Protein AF-A0A9D5K5H1-F1 (afdb_monomer)

Sequence (104 aa):
MSEHSEREQTMVLQEPLPLRQYPFDSYAERLGMDPETLIQEIKELRESGVIGRVVGIVKHDRAEFVRNAIVAFEVDMGRCDQAGERLAALSYVSHYYKRSTYQD

Solvent-accessible surface area (backbone atoms only — not comparable to full-atom values): 7131 Å² total; per-residue (Å²): 128,65,87,69,52,72,66,56,55,56,54,60,70,69,48,85,76,52,96,56,99,68,45,53,48,69,53,13,59,76,54,61,43,54,49,68,59,49,54,50,51,54,49,52,36,38,74,73,55,76,43,83,78,91,77,88,82,77,84,63,92,75,58,100,64,94,73,86,85,89,84,88,77,94,67,60,77,95,46,41,67,63,52,50,56,59,47,67,71,35,91,86,49,90,78,87,78,95,73,87,84,78,85,133

Foldseek 3Di:
DPPDDPVLLVVLVPDDQDPDPLRCVVVCVVRVHDSVVSVVVVVVCCVVCVDVDDDDDDPPPDDVDPDDDDDDDDDDPVCVVVVVVVLVPDPNRPDDDDDDDDDD

Secondary structure (DSSP, 8-state):
-----HHHHHHHHTSPPPSSSSTTHHHHHHTT--HHHHHHHHHHHHHTTSS---------SS-S-S----------GGGHHHHHHHHHT-TT-------PPPP-

Structure (mmCIF, 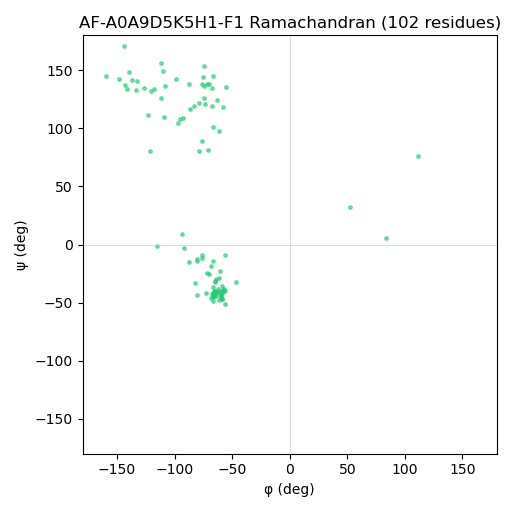N/CA/C/O backbone):
data_AF-A0A9D5K5H1-F1
#
_entry.id   AF-A0A9D5K5H1-F1
#
loop_
_atom_site.group_PDB
_atom_site.id
_atom_site.type_symbol
_atom_site.label_atom_id
_atom_site.label_alt_id
_atom_site.label_comp_id
_atom_site.label_asym_id
_atom_site.label_entity_id
_atom_site.label_seq_id
_atom_site.pdbx_PDB_ins_code
_atom_site.Cartn_x
_atom_site.Cartn_y
_atom_site.Cartn_z
_atom_site.occupancy
_atom_site.B_iso_or_equiv
_atom_site.auth_seq_id
_atom_site.auth_comp_id
_atom_site.auth_asym_id
_atom_site.auth_atom_id
_atom_site.pdbx_PDB_model_num
ATOM 1 N N . MET A 1 1 ? -8.326 -8.575 28.842 1.00 44.59 1 MET A N 1
ATOM 2 C CA . MET A 1 1 ? -7.825 -8.031 27.568 1.00 44.59 1 MET A CA 1
ATOM 3 C C . MET A 1 1 ? -7.348 -9.232 26.783 1.00 44.59 1 MET A C 1
ATOM 5 O O . MET A 1 1 ? -6.419 -9.877 27.249 1.00 44.59 1 MET A O 1
ATOM 9 N N . SER A 1 2 ? -8.067 -9.643 25.737 1.00 49.06 2 SER A N 1
ATOM 10 C CA . SER A 1 2 ? -7.609 -10.764 24.909 1.00 49.06 2 SER A CA 1
ATOM 11 C C . SER A 1 2 ? -6.349 -10.328 24.171 1.00 49.06 2 SER A C 1
ATOM 13 O O . SER A 1 2 ? -6.385 -9.349 23.431 1.00 49.06 2 SER A O 1
ATOM 15 N N . GLU A 1 3 ? -5.235 -11.019 24.411 1.00 58.66 3 GLU A N 1
ATOM 16 C CA . GLU A 1 3 ? -3.986 -10.841 23.667 1.00 58.66 3 GLU A CA 1
ATOM 17 C C . GLU A 1 3 ? -4.165 -11.399 22.249 1.00 58.66 3 GLU A C 1
ATOM 19 O O . GLU A 1 3 ? -3.803 -12.539 21.960 1.00 58.66 3 GLU A O 1
ATOM 24 N N . HIS A 1 4 ? -4.769 -10.613 21.361 1.00 67.88 4 HIS A N 1
ATOM 25 C CA . HIS A 1 4 ? -4.712 -10.892 19.931 1.00 67.88 4 HIS A CA 1
ATOM 26 C C . HIS A 1 4 ? -3.342 -10.505 19.389 1.00 67.88 4 HIS A C 1
ATOM 28 O O . HIS A 1 4 ? -2.789 -9.463 19.736 1.00 67.88 4 HIS A O 1
ATOM 34 N N . SER A 1 5 ? -2.788 -11.345 18.519 1.00 77.50 5 SER A N 1
ATOM 35 C CA . SER A 1 5 ? -1.529 -11.025 17.845 1.00 77.50 5 SER A CA 1
ATOM 36 C C . SER A 1 5 ? -1.729 -9.832 16.900 1.00 77.50 5 SER A C 1
ATOM 38 O O . SER A 1 5 ? -2.752 -9.763 16.217 1.00 77.50 5 SER A O 1
ATOM 40 N N . GLU A 1 6 ? -0.726 -8.955 16.756 1.00 77.38 6 GLU A N 1
ATOM 41 C CA . GLU A 1 6 ? -0.692 -7.886 15.731 1.00 77.38 6 GLU A CA 1
ATOM 42 C C . GLU A 1 6 ? -1.079 -8.404 14.331 1.00 77.38 6 GLU A C 1
ATOM 44 O O . GLU A 1 6 ? -1.709 -7.711 13.525 1.00 77.38 6 GLU A O 1
ATOM 49 N N . ARG A 1 7 ? -0.751 -9.671 14.040 1.00 84.25 7 ARG A N 1
ATOM 50 C CA . ARG A 1 7 ? -1.130 -10.354 12.800 1.00 84.25 7 ARG A CA 1
ATOM 51 C C . ARG A 1 7 ? -2.643 -10.527 12.664 1.00 84.25 7 ARG A C 1
ATOM 53 O O . ARG A 1 7 ? -3.170 -10.314 11.576 1.00 84.25 7 ARG A O 1
ATOM 60 N N . GLU A 1 8 ? -3.327 -10.936 13.728 1.00 85.69 8 GLU A N 1
ATOM 61 C CA . GLU A 1 8 ? -4.780 -11.137 13.728 1.00 85.69 8 GLU A CA 1
ATOM 62 C C . GLU A 1 8 ? -5.512 -9.807 13.557 1.00 85.69 8 GLU A C 1
ATOM 64 O O . GLU A 1 8 ? -6.402 -9.703 12.713 1.00 85.69 8 GLU A O 1
ATOM 69 N N . GLN A 1 9 ? -5.070 -8.770 14.273 1.00 84.25 9 GLN A N 1
ATOM 70 C CA . GLN A 1 9 ? -5.593 -7.411 14.120 1.00 84.25 9 GLN A CA 1
ATOM 71 C C . GLN A 1 9 ? -5.456 -6.933 12.670 1.00 84.25 9 GLN A C 1
ATOM 73 O O . GLN A 1 9 ? -6.433 -6.543 12.031 1.00 84.25 9 GLN A O 1
ATOM 78 N N . THR A 1 10 ? -4.250 -7.047 12.106 1.00 85.81 10 THR A N 1
ATOM 79 C CA . THR A 1 10 ? -3.967 -6.607 10.734 1.00 85.81 10 THR A CA 1
ATOM 80 C C . THR A 1 10 ? -4.755 -7.410 9.693 1.00 85.81 10 THR A C 1
ATOM 82 O O . THR A 1 10 ? -5.092 -6.875 8.637 1.00 85.81 10 THR A O 1
ATOM 85 N N . MET A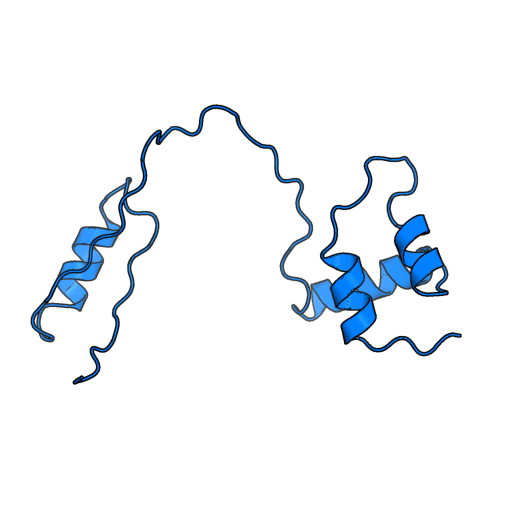 1 11 ? -5.076 -8.681 9.958 1.00 88.56 11 MET A N 1
ATOM 86 C CA . MET A 1 11 ? -5.944 -9.484 9.087 1.00 88.56 11 MET A CA 1
ATOM 87 C C . MET A 1 11 ? -7.388 -8.979 9.093 1.00 88.56 11 MET A C 1
ATOM 89 O O . MET A 1 11 ? -7.960 -8.803 8.021 1.00 88.56 11 MET A O 1
ATOM 93 N N . VAL A 1 12 ? -7.957 -8.693 10.268 1.00 91.12 12 VAL A N 1
ATOM 94 C CA . VAL A 1 12 ? -9.329 -8.165 10.378 1.00 91.12 12 VAL A CA 1
ATOM 95 C C . VAL A 1 12 ? -9.449 -6.801 9.692 1.00 91.12 12 VAL A C 1
ATOM 97 O O . VAL A 1 12 ? -10.410 -6.553 8.969 1.00 91.12 12 VAL A O 1
ATOM 100 N N . LEU A 1 13 ? -8.448 -5.930 9.846 1.00 90.69 13 LEU A N 1
ATOM 101 C CA . LEU A 1 13 ? -8.445 -4.591 9.245 1.00 90.69 13 LEU A CA 1
ATOM 102 C C . LEU A 1 13 ? -8.330 -4.582 7.712 1.00 90.69 13 LEU A C 1
ATOM 104 O O . LEU A 1 13 ? -8.653 -3.571 7.088 1.00 90.69 13 LEU A O 1
ATOM 108 N N . GLN A 1 14 ? -7.878 -5.679 7.097 1.00 90.38 14 GLN A N 1
ATOM 109 C CA . GLN A 1 14 ? -7.825 -5.825 5.637 1.00 90.38 14 GLN A CA 1
ATOM 110 C C . GLN A 1 14 ? -9.174 -6.211 5.022 1.00 90.38 14 GLN A C 1
ATOM 112 O O . GLN A 1 14 ? -9.333 -6.153 3.800 1.00 90.38 14 GLN A O 1
ATOM 117 N N . GLU A 1 15 ? -10.148 -6.609 5.841 1.00 91.50 15 GLU A N 1
ATOM 118 C CA . GLU A 1 15 ? -11.482 -6.935 5.360 1.00 91.50 15 GLU A CA 1
ATOM 119 C C . GLU A 1 15 ? -12.276 -5.670 4.986 1.00 91.50 15 GLU A C 1
ATOM 121 O O . GLU A 1 15 ? -12.027 -4.581 5.523 1.00 91.50 15 GLU A O 1
ATOM 126 N N . PRO A 1 16 ? -13.255 -5.780 4.069 1.00 91.19 16 PRO A N 1
ATOM 127 C CA . PRO A 1 16 ? -14.105 -4.656 3.700 1.00 91.19 16 PRO A CA 1
ATOM 128 C C . PRO A 1 16 ? -14.843 -4.070 4.906 1.00 91.19 16 PRO A C 1
ATOM 130 O O . PRO A 1 16 ? -15.683 -4.730 5.517 1.00 91.19 16 PRO A O 1
ATOM 133 N 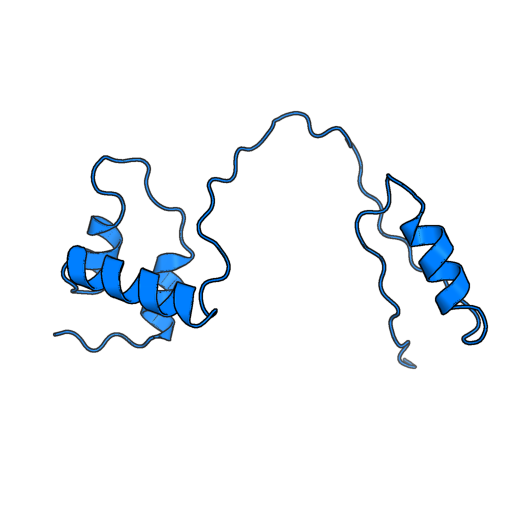N . LEU A 1 17 ? -14.569 -2.798 5.197 1.00 91.12 17 LEU A N 1
ATOM 134 C CA . LEU A 1 17 ? -15.222 -2.078 6.282 1.00 91.12 17 LEU A CA 1
ATOM 135 C C . LEU A 1 17 ? -16.736 -1.956 6.005 1.00 91.12 17 LEU A C 1
ATOM 137 O O . LEU A 1 17 ? -17.118 -1.435 4.949 1.00 91.12 17 LEU A O 1
ATOM 141 N N . PRO A 1 18 ? -17.618 -2.416 6.913 1.00 90.88 18 PRO A N 1
ATOM 142 C CA . PRO A 1 18 ? -19.055 -2.398 6.675 1.00 90.88 18 PRO A CA 1
ATOM 143 C C . PRO A 1 18 ? -19.595 -0.965 6.642 1.00 90.88 18 PRO A C 1
ATOM 145 O O . PRO A 1 18 ? -19.303 -0.152 7.515 1.00 90.88 18 PRO A O 1
ATOM 148 N N . LEU A 1 19 ? -20.446 -0.663 5.659 1.00 90.94 19 LEU A N 1
ATOM 149 C CA . LEU A 1 19 ? -21.082 0.649 5.512 1.00 90.94 19 LEU A CA 1
ATOM 150 C C . LEU A 1 19 ? -22.265 0.800 6.482 1.00 90.94 19 LEU A C 1
ATOM 152 O O . LEU A 1 19 ? -23.423 0.618 6.111 1.00 90.94 19 LEU A O 1
ATOM 156 N N . ARG A 1 20 ? -21.964 1.115 7.743 1.00 93.06 20 ARG A N 1
ATOM 157 C CA . ARG A 1 20 ? -22.938 1.369 8.818 1.00 93.06 20 ARG A CA 1
ATOM 158 C C . ARG A 1 20 ? -22.443 2.473 9.756 1.00 93.06 20 ARG A C 1
ATOM 160 O O . ARG A 1 20 ? -21.295 2.887 9.657 1.00 93.06 20 ARG A O 1
ATOM 167 N N . GLN A 1 21 ? -23.301 2.932 10.670 1.00 94.44 21 GLN A N 1
ATOM 168 C CA . GLN A 1 21 ? -23.010 4.048 11.585 1.00 94.44 21 GLN A CA 1
ATOM 169 C C . GLN A 1 21 ? -21.746 3.836 12.436 1.00 94.44 21 GLN A C 1
ATOM 171 O O . GLN A 1 21 ? -20.968 4.769 12.605 1.00 94.44 21 GLN A O 1
ATOM 176 N N . TYR A 1 22 ? -21.528 2.610 12.920 1.00 94.19 22 TYR A N 1
ATOM 177 C CA . TYR A 1 22 ? -20.370 2.226 13.729 1.00 94.19 22 TYR A CA 1
ATOM 178 C C . TYR A 1 22 ? -19.607 1.089 13.037 1.00 94.19 22 TYR A C 1
ATOM 180 O O . TYR A 1 22 ? -19.843 -0.094 13.297 1.00 94.19 22 TYR A O 1
ATOM 188 N N . PRO A 1 23 ? -18.765 1.416 12.046 1.00 92.00 23 PRO A N 1
ATOM 189 C CA . PRO A 1 23 ? -18.202 0.420 11.142 1.00 92.00 23 PRO A CA 1
ATOM 190 C C . PRO A 1 23 ? -17.143 -0.479 11.802 1.00 92.00 23 PRO A C 1
ATOM 192 O O . PRO A 1 23 ? -16.953 -1.611 11.361 1.00 92.00 23 PRO A O 1
ATOM 195 N N . PHE A 1 24 ? -16.487 -0.004 12.866 1.00 94.12 24 PHE A N 1
ATOM 196 C CA . PHE A 1 24 ? -15.421 -0.731 13.562 1.00 94.12 24 PHE A CA 1
ATOM 197 C C . PHE A 1 24 ? -15.921 -1.674 14.663 1.00 94.12 24 PHE A C 1
ATOM 199 O O . PHE A 1 24 ? -15.178 -2.573 15.044 1.00 94.12 24 PHE A O 1
ATOM 206 N N . ASP A 1 25 ? -17.171 -1.558 15.123 1.00 94.81 25 ASP A N 1
ATOM 207 C CA . ASP A 1 25 ? -17.681 -2.369 16.242 1.00 94.81 25 ASP A CA 1
ATOM 208 C C . ASP A 1 25 ? -17.571 -3.871 15.978 1.00 94.81 25 ASP A C 1
ATOM 210 O O . ASP A 1 25 ? -17.222 -4.644 16.857 1.00 94.81 25 ASP A O 1
ATOM 214 N N . SER A 1 26 ? -17.822 -4.297 14.738 1.00 93.12 26 SER A N 1
ATOM 215 C CA . SER A 1 26 ? -17.746 -5.714 14.349 1.00 93.12 26 SER A CA 1
ATOM 216 C C . SER A 1 26 ? -16.314 -6.231 14.342 1.00 93.12 26 SER A C 1
ATOM 218 O O . SER A 1 26 ? -16.091 -7.431 14.452 1.00 93.12 26 SER A O 1
ATOM 220 N N . TYR A 1 27 ? -15.339 -5.343 14.160 1.00 94.06 27 TYR A N 1
ATOM 221 C CA . TYR A 1 27 ? -13.927 -5.702 14.226 1.00 94.06 27 TYR A CA 1
ATOM 222 C C . TYR A 1 27 ? -13.487 -5.772 15.682 1.00 94.06 27 TYR A C 1
ATOM 224 O O . TYR A 1 27 ? -12.852 -6.745 16.072 1.00 94.06 27 TYR A O 1
ATOM 232 N N . ALA A 1 28 ? -13.907 -4.794 1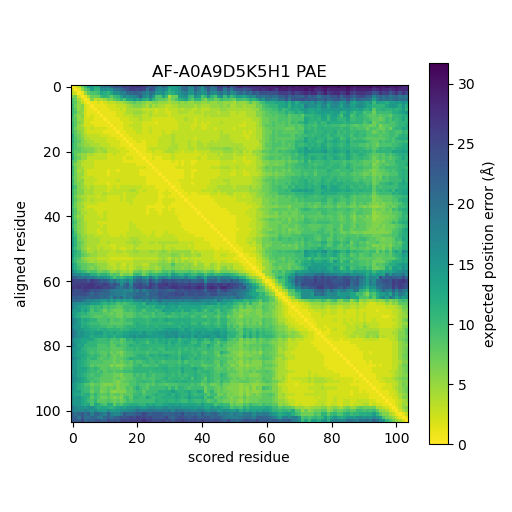6.487 1.00 93.75 28 ALA A N 1
ATOM 233 C CA . ALA A 1 28 ? -13.653 -4.749 17.918 1.00 93.75 28 ALA A CA 1
ATOM 234 C C . ALA A 1 28 ? -14.237 -5.982 18.630 1.00 93.75 28 ALA A C 1
ATOM 236 O O . ALA A 1 28 ? -13.518 -6.661 19.352 1.00 93.75 28 ALA A O 1
ATOM 237 N N . GLU A 1 29 ? -15.482 -6.365 18.326 1.00 93.19 29 GLU A N 1
ATOM 238 C CA . GLU A 1 29 ? -16.124 -7.572 18.864 1.00 93.19 29 GLU A CA 1
ATOM 239 C C . GLU A 1 29 ? -15.336 -8.850 18.529 1.00 93.19 29 GLU A C 1
ATOM 241 O O . GLU A 1 29 ? -15.061 -9.663 19.412 1.00 93.19 29 GLU A O 1
ATOM 246 N N . ARG A 1 30 ? -14.909 -9.011 17.268 1.00 91.44 30 ARG A N 1
ATOM 247 C CA . ARG A 1 30 ? -14.108 -10.168 16.823 1.00 91.44 30 ARG A CA 1
ATOM 248 C C . ARG A 1 30 ? -12.730 -10.229 17.473 1.00 91.44 30 ARG A C 1
ATOM 250 O O . ARG A 1 30 ? -12.204 -11.322 17.656 1.00 91.44 30 ARG A O 1
ATOM 257 N N . LEU A 1 31 ? -12.162 -9.069 17.784 1.00 92.12 31 LEU A N 1
ATOM 258 C CA . LEU A 1 31 ? -10.871 -8.914 18.444 1.00 92.12 31 LEU A CA 1
ATOM 259 C C . LEU A 1 31 ? -11.013 -8.781 19.970 1.00 92.12 31 LEU A C 1
ATOM 261 O O . LEU A 1 31 ? -10.046 -8.439 20.637 1.00 92.12 31 LEU A O 1
ATOM 265 N N . GLY A 1 32 ? -12.202 -8.988 20.550 1.00 92.56 32 GLY A N 1
ATOM 266 C CA . GLY A 1 32 ? -12.414 -8.844 21.996 1.00 92.56 32 GLY A CA 1
ATOM 267 C C . GLY A 1 32 ? -11.943 -7.496 22.565 1.00 92.56 32 GLY A C 1
ATOM 268 O O . GLY A 1 32 ? -11.460 -7.441 23.700 1.00 92.56 32 GLY A O 1
ATOM 269 N N . MET A 1 33 ? -12.038 -6.437 21.761 1.00 92.12 33 MET A N 1
ATOM 270 C CA . MET A 1 33 ? -11.559 -5.087 22.034 1.00 92.12 33 MET A CA 1
ATOM 271 C C . MET A 1 33 ? -12.717 -4.114 22.194 1.00 92.12 33 MET A C 1
ATOM 273 O O . MET A 1 33 ? -13.813 -4.302 21.671 1.00 92.12 33 MET A O 1
ATOM 277 N N . ASP A 1 34 ? -12.427 -3.037 22.905 1.00 93.94 34 ASP A N 1
ATOM 278 C CA . ASP A 1 34 ? -13.254 -1.845 22.915 1.00 93.94 34 ASP A CA 1
ATOM 279 C C . ASP A 1 34 ? -13.076 -1.070 21.583 1.00 93.94 34 ASP A C 1
ATOM 281 O O . ASP A 1 34 ? -11.941 -0.969 21.093 1.00 93.94 34 ASP A O 1
ATOM 285 N N . PRO A 1 35 ? -14.153 -0.560 20.951 1.00 94.19 35 PRO A N 1
ATOM 286 C CA . PRO A 1 35 ? -14.065 0.116 19.654 1.00 94.19 35 PRO A CA 1
ATOM 287 C C . PRO A 1 35 ? -13.126 1.326 19.645 1.00 94.19 35 PRO A C 1
ATOM 289 O O . PRO A 1 35 ? -12.377 1.516 18.685 1.00 94.19 35 PRO A O 1
ATOM 292 N N . GLU A 1 36 ? -13.128 2.135 20.701 1.00 95.12 36 GLU A N 1
ATOM 293 C CA . GLU A 1 36 ? -12.267 3.306 20.834 1.00 95.12 36 GLU A CA 1
ATOM 294 C C . GLU A 1 36 ? -10.793 2.900 20.916 1.00 95.12 36 GLU A C 1
ATOM 296 O O . GLU A 1 36 ? -9.944 3.524 20.271 1.00 95.12 36 GLU A O 1
ATOM 301 N N . THR A 1 37 ? -10.504 1.817 21.639 1.00 93.81 37 THR A N 1
ATOM 302 C CA . THR A 1 37 ? -9.163 1.221 21.722 1.00 93.81 37 THR A CA 1
ATOM 303 C C . THR A 1 37 ? -8.684 0.745 20.350 1.00 93.81 37 THR A C 1
ATOM 305 O O . THR A 1 37 ? -7.594 1.118 19.917 1.00 93.81 37 THR A O 1
ATOM 308 N N . LEU A 1 38 ? -9.527 0.019 19.605 1.00 93.44 38 LEU A N 1
ATOM 309 C CA . LEU A 1 38 ? -9.202 -0.422 18.245 1.00 93.44 38 LEU A CA 1
ATOM 310 C C . LEU A 1 38 ? -8.930 0.768 17.310 1.00 93.44 38 LEU A C 1
ATOM 312 O O . LEU A 1 38 ? -7.983 0.751 16.527 1.00 93.44 38 LEU A O 1
ATOM 316 N N . ILE A 1 39 ? -9.744 1.823 17.383 1.00 94.00 39 ILE A N 1
ATOM 317 C CA . ILE A 1 39 ? -9.546 3.034 16.574 1.00 94.00 39 ILE A CA 1
ATOM 318 C C . ILE A 1 39 ? -8.216 3.714 16.914 1.00 94.00 39 ILE A C 1
ATOM 320 O O . ILE A 1 39 ? -7.556 4.242 16.015 1.00 94.00 39 ILE A O 1
ATOM 324 N N . GLN A 1 40 ? -7.828 3.726 18.188 1.00 94.81 40 GLN A N 1
ATOM 325 C CA . GLN A 1 40 ? -6.559 4.297 18.621 1.00 94.81 40 GLN A CA 1
ATOM 326 C C . GLN A 1 40 ? -5.369 3.486 18.087 1.00 94.81 40 GLN A C 1
ATOM 328 O O . GLN A 1 40 ? -4.474 4.070 17.479 1.00 94.81 40 GLN A O 1
ATOM 333 N N . GLU A 1 41 ? -5.418 2.156 18.171 1.00 92.00 41 GLU A N 1
ATOM 334 C CA . GLU A 1 41 ? -4.389 1.281 17.590 1.00 92.00 41 GLU A CA 1
ATOM 335 C C . GLU A 1 41 ? -4.277 1.451 16.065 1.00 92.00 41 GLU A C 1
ATOM 337 O O . GLU A 1 41 ? -3.178 1.575 15.525 1.00 92.00 41 GLU A O 1
ATOM 342 N N . ILE A 1 42 ? -5.402 1.552 15.344 1.00 91.81 42 ILE A N 1
ATOM 343 C CA . ILE A 1 42 ? -5.394 1.812 13.891 1.00 91.81 42 ILE A CA 1
ATOM 344 C C . ILE A 1 42 ? -4.659 3.121 13.565 1.00 91.81 42 ILE A C 1
ATOM 346 O O . ILE A 1 42 ? -3.944 3.196 12.560 1.00 91.81 42 ILE A O 1
ATOM 350 N N . LYS A 1 43 ? -4.830 4.170 14.383 1.00 93.50 43 LYS A N 1
ATOM 351 C CA . LYS A 1 43 ? -4.120 5.444 14.190 1.00 93.50 43 LYS A CA 1
ATOM 352 C C . LYS A 1 43 ? -2.619 5.275 14.397 1.00 93.50 43 LYS A C 1
ATOM 354 O O . LYS A 1 43 ? -1.859 5.737 13.553 1.00 93.50 43 LYS A O 1
ATOM 359 N N . GLU A 1 44 ? -2.203 4.569 15.440 1.00 93.31 44 GLU A N 1
ATOM 360 C CA . GLU A 1 44 ? -0.787 4.306 15.737 1.00 93.31 44 GLU A CA 1
ATOM 361 C C . GLU A 1 44 ? -0.119 3.454 14.642 1.00 93.31 44 GLU A C 1
ATOM 363 O O . GLU A 1 44 ? 0.985 3.755 14.179 1.00 93.31 44 GLU A O 1
ATOM 368 N N . LEU A 1 45 ? -0.823 2.444 14.125 1.00 91.12 45 LEU A N 1
ATOM 369 C CA . LEU A 1 45 ? -0.370 1.643 12.983 1.00 91.12 45 LEU A CA 1
ATOM 370 C C . LEU A 1 45 ? -0.266 2.467 11.692 1.00 91.12 45 LEU A C 1
ATOM 372 O O . LEU A 1 45 ? 0.596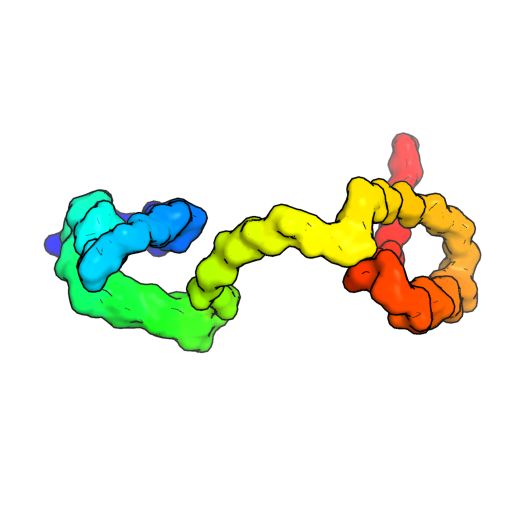 2.213 10.848 1.00 91.12 45 LEU A O 1
ATOM 376 N N . ARG A 1 46 ? -1.128 3.471 11.518 1.00 92.38 46 ARG A N 1
ATOM 377 C CA . ARG A 1 46 ? -1.036 4.409 10.394 1.00 92.38 46 ARG A CA 1
ATOM 378 C C . ARG A 1 46 ? 0.139 5.372 10.557 1.00 92.38 46 ARG A C 1
ATOM 380 O O . ARG A 1 46 ? 0.837 5.637 9.583 1.00 92.38 46 ARG A O 1
ATOM 387 N N . GLU A 1 47 ? 0.364 5.890 11.760 1.00 94.88 47 GLU A N 1
ATOM 388 C CA . GLU A 1 47 ? 1.469 6.809 12.066 1.00 94.88 47 GLU A CA 1
ATOM 389 C C . GLU A 1 47 ? 2.840 6.132 11.944 1.00 94.88 47 GLU A C 1
ATOM 391 O O . GLU A 1 47 ? 3.780 6.736 11.431 1.00 94.88 47 GLU A O 1
ATOM 396 N N . SER A 1 48 ? 2.940 4.858 12.327 1.00 93.88 48 SER A N 1
ATOM 397 C CA . SER A 1 48 ? 4.153 4.044 12.158 1.00 93.88 48 SER A CA 1
ATOM 398 C C . SER A 1 48 ? 4.382 3.550 10.722 1.00 93.88 48 SER A C 1
ATOM 400 O O . SER A 1 48 ? 5.452 3.024 10.415 1.00 93.88 48 SER A O 1
ATOM 402 N N . GLY A 1 49 ? 3.407 3.725 9.823 1.00 92.12 49 GLY A N 1
ATOM 403 C CA . GLY A 1 49 ? 3.496 3.322 8.417 1.00 92.12 49 GLY A CA 1
ATOM 404 C C . GLY A 1 49 ? 3.168 1.852 8.139 1.00 92.12 49 GLY A C 1
ATOM 405 O O . GLY A 1 49 ? 3.275 1.425 6.989 1.00 92.12 49 GLY A O 1
ATOM 406 N N . VAL A 1 50 ? 2.729 1.085 9.144 1.00 90.38 50 VAL A N 1
ATOM 407 C CA . VAL A 1 50 ? 2.251 -0.299 8.969 1.00 90.38 50 VAL A CA 1
ATOM 408 C C . VAL A 1 50 ? 0.964 -0.319 8.137 1.00 90.38 50 VAL A C 1
ATOM 410 O O . VAL A 1 50 ? 0.835 -1.105 7.197 1.00 90.38 50 VAL A O 1
ATOM 413 N N . ILE A 1 51 ? 0.029 0.594 8.421 1.00 90.62 51 ILE A N 1
ATOM 414 C CA . ILE A 1 51 ? -1.161 0.819 7.593 1.00 90.62 51 ILE A CA 1
ATOM 415 C C . ILE A 1 51 ? -0.885 1.975 6.634 1.00 90.62 51 ILE A C 1
ATOM 417 O O . ILE A 1 51 ? -0.883 3.141 7.022 1.00 90.62 51 ILE A O 1
ATOM 421 N N . GLY A 1 52 ? -0.722 1.660 5.347 1.00 89.12 52 GLY A N 1
ATOM 422 C CA . GLY A 1 52 ? -0.453 2.678 4.329 1.00 89.12 52 GLY A CA 1
ATOM 423 C C . GLY A 1 52 ? -1.623 3.644 4.098 1.00 89.12 52 GLY A C 1
ATOM 424 O O . GLY A 1 52 ? -1.435 4.858 4.050 1.00 89.12 52 GLY A O 1
ATOM 425 N N . ARG A 1 53 ? -2.850 3.127 3.927 1.00 88.00 53 ARG A N 1
ATOM 426 C CA . ARG A 1 53 ? -4.045 3.954 3.681 1.00 88.00 53 ARG A CA 1
ATOM 427 C C . ARG A 1 53 ? -5.350 3.225 4.005 1.00 88.00 53 ARG A C 1
ATOM 429 O O . ARG A 1 53 ? -5.481 2.045 3.702 1.00 88.00 53 ARG A O 1
ATOM 436 N N . VAL A 1 54 ? -6.333 3.968 4.513 1.00 87.62 54 VAL A N 1
ATOM 437 C CA . VAL A 1 54 ? -7.740 3.547 4.625 1.00 87.62 54 VAL A CA 1
ATOM 438 C C . VAL A 1 54 ? -8.533 4.362 3.609 1.00 87.62 54 VAL A C 1
ATOM 440 O O . VAL A 1 54 ? -8.645 5.579 3.748 1.00 87.62 54 VAL A O 1
ATOM 443 N N . VAL A 1 55 ? -9.009 3.722 2.539 1.00 89.31 55 VAL A N 1
ATOM 444 C CA . VAL A 1 55 ? -9.647 4.408 1.404 1.00 89.31 55 VAL A CA 1
ATOM 445 C C . VAL A 1 55 ? -10.892 3.671 0.935 1.00 89.31 55 VAL A C 1
ATOM 447 O O . VAL A 1 55 ? -10.913 2.444 0.871 1.00 89.31 55 VAL A O 1
ATOM 450 N N . GLY A 1 56 ? -11.920 4.430 0.557 1.00 87.50 56 GLY A N 1
ATOM 451 C CA . GLY A 1 56 ? -13.055 3.893 -0.185 1.00 87.50 56 GLY A CA 1
ATOM 452 C C . GLY A 1 56 ? -12.652 3.625 -1.633 1.00 87.50 56 GLY A C 1
ATOM 453 O O . GLY A 1 56 ? -12.156 4.520 -2.315 1.00 87.50 56 GLY A O 1
ATOM 454 N N . ILE A 1 57 ? -12.867 2.400 -2.108 1.00 83.25 57 ILE A N 1
ATOM 455 C CA . ILE A 1 57 ? -12.668 2.043 -3.514 1.00 83.25 57 ILE A CA 1
ATOM 456 C C . ILE A 1 57 ? -14.028 2.116 -4.201 1.00 83.25 57 ILE A C 1
ATOM 458 O O . ILE A 1 57 ? -14.867 1.232 -4.038 1.00 83.25 57 ILE A O 1
ATOM 462 N N . VAL A 1 58 ? -14.251 3.172 -4.981 1.00 77.88 58 VAL A N 1
ATOM 463 C CA . VAL A 1 58 ? -15.420 3.257 -5.859 1.00 77.88 58 VAL A CA 1
ATOM 464 C C . VAL A 1 58 ? -15.078 2.500 -7.136 1.00 77.88 58 VAL A C 1
ATOM 466 O O . VAL A 1 58 ? -14.133 2.859 -7.840 1.00 77.88 58 VAL A O 1
ATOM 469 N N . LYS A 1 59 ? -15.832 1.442 -7.456 1.00 68.81 59 LYS A N 1
ATOM 470 C CA . LYS A 1 59 ? -15.803 0.891 -8.814 1.00 68.81 59 LYS A CA 1
ATOM 471 C C . LYS A 1 59 ? -16.412 1.945 -9.729 1.00 68.81 59 LYS A C 1
ATOM 473 O O . LYS A 1 59 ? -17.621 2.093 -9.760 1.00 68.81 59 LYS A O 1
ATOM 478 N N . HIS A 1 60 ? -15.569 2.693 -10.430 1.00 60.78 60 HIS A N 1
ATOM 479 C CA . HIS A 1 60 ? -16.001 3.520 -11.545 1.00 60.78 60 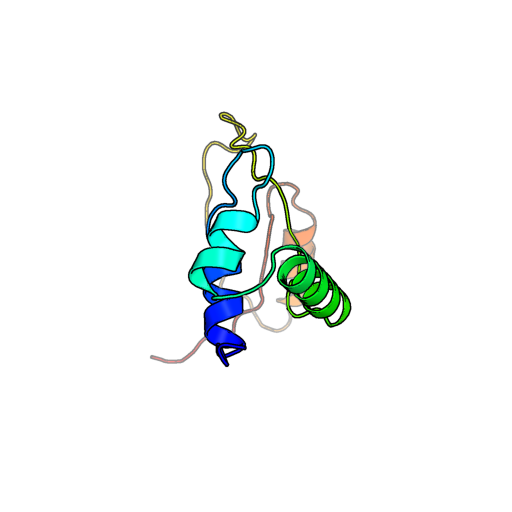HIS A CA 1
ATOM 480 C C . HIS A 1 60 ? -16.237 2.573 -12.726 1.00 60.78 60 HIS A C 1
ATOM 482 O O . HIS A 1 60 ? -15.311 2.221 -13.459 1.00 60.78 60 HIS A O 1
ATOM 488 N N . ASP A 1 61 ? -17.448 2.043 -12.861 1.00 56.94 61 ASP A N 1
ATOM 489 C CA . ASP A 1 61 ? -17.866 1.280 -14.028 1.00 56.94 61 ASP A CA 1
ATOM 490 C C . ASP A 1 61 ? -17.787 2.189 -15.261 1.00 56.94 61 ASP A C 1
ATOM 492 O O . ASP A 1 61 ? -18.679 2.987 -15.538 1.00 56.94 61 ASP A O 1
ATOM 496 N N . ARG A 1 62 ? -16.650 2.027 -15.963 1.00 57.28 62 ARG A N 1
ATOM 497 C CA . ARG A 1 62 ? -16.052 2.784 -17.085 1.00 57.28 62 ARG A CA 1
ATOM 498 C C . ARG A 1 62 ? -14.783 3.511 -16.641 1.00 57.28 62 ARG A C 1
ATOM 500 O O . ARG A 1 62 ? -14.779 4.722 -16.449 1.00 57.28 62 ARG A O 1
ATOM 507 N N . ALA A 1 63 ? -13.704 2.751 -16.490 1.00 56.84 63 ALA A N 1
ATOM 508 C CA . ALA A 1 63 ? -12.357 3.303 -16.528 1.00 56.84 63 ALA A CA 1
ATOM 509 C C . ALA A 1 63 ? -11.992 3.609 -17.990 1.00 56.84 63 ALA A C 1
ATOM 511 O O . ALA A 1 63 ? -12.369 2.862 -18.893 1.00 56.84 63 ALA A O 1
ATOM 512 N N . GLU A 1 64 ? -11.247 4.687 -18.214 1.00 58.50 64 GLU A N 1
ATOM 513 C CA . GLU A 1 64 ? -10.816 5.214 -19.521 1.00 58.50 64 GLU A CA 1
ATOM 514 C C . GLU A 1 64 ? -10.038 4.206 -20.398 1.00 58.50 64 GLU A C 1
ATOM 516 O O . GLU A 1 64 ? -9.835 4.443 -21.587 1.00 58.50 64 GLU A O 1
ATOM 521 N N . PHE A 1 65 ? -9.668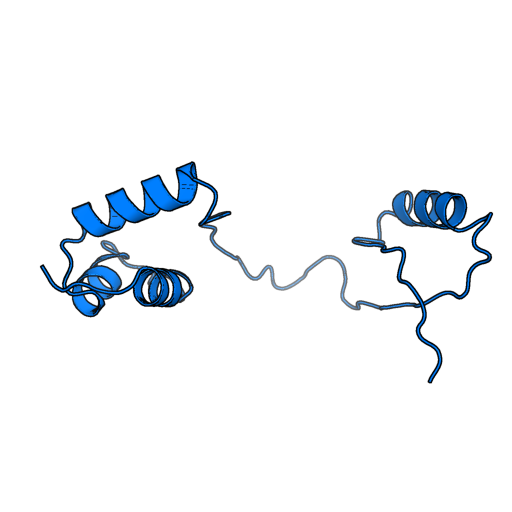 3.041 -19.852 1.00 60.19 65 PHE A N 1
ATOM 522 C CA . PHE A 1 65 ? -8.991 1.954 -20.553 1.00 60.19 65 PHE A CA 1
ATOM 523 C C . PHE A 1 65 ? -9.793 0.652 -20.455 1.00 60.19 65 PHE A C 1
ATOM 525 O O . PHE A 1 65 ? -9.900 0.027 -19.402 1.00 60.19 65 PHE A O 1
ATOM 532 N N . VAL A 1 66 ? -10.342 0.213 -21.589 1.00 66.56 66 VAL A N 1
ATOM 533 C CA . VAL A 1 66 ? -11.153 -1.018 -21.702 1.00 66.56 66 VAL A CA 1
ATOM 534 C C . VAL A 1 66 ? -10.274 -2.279 -21.785 1.00 66.56 66 VAL A C 1
ATOM 536 O O . VAL A 1 66 ? -10.763 -3.398 -21.634 1.00 66.56 66 VAL A O 1
ATOM 539 N N . ARG A 1 67 ? -8.967 -2.124 -22.042 1.00 79.56 67 ARG A N 1
ATOM 540 C CA . ARG A 1 67 ? -8.006 -3.224 -22.211 1.00 79.56 67 ARG A CA 1
ATOM 541 C C . ARG A 1 67 ? -6.656 -2.850 -21.601 1.00 79.56 67 ARG A C 1
ATOM 543 O O . ARG A 1 67 ? -6.174 -1.747 -21.831 1.00 79.56 67 ARG A O 1
ATOM 550 N N . ASN A 1 6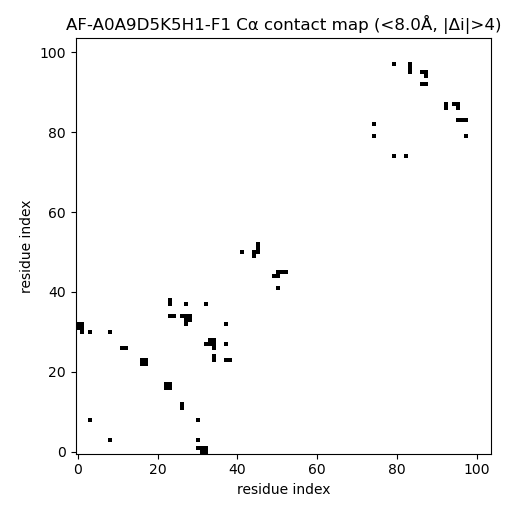8 ? -6.045 -3.795 -20.890 1.00 86.12 68 ASN A N 1
ATOM 551 C CA . ASN A 1 68 ? -4.683 -3.693 -20.363 1.00 86.12 68 ASN A CA 1
ATOM 552 C C . ASN A 1 68 ? -3.759 -4.651 -21.127 1.00 86.12 68 ASN A C 1
ATOM 554 O O . ASN A 1 68 ? -4.204 -5.714 -21.563 1.00 86.12 68 ASN A O 1
ATOM 558 N N . ALA A 1 69 ? -2.482 -4.294 -21.258 1.00 91.19 69 ALA A N 1
ATOM 559 C CA . ALA A 1 69 ? -1.443 -5.152 -21.821 1.00 91.19 69 ALA A CA 1
ATOM 560 C C . ALA A 1 69 ? -0.201 -5.128 -20.923 1.00 91.19 69 ALA A C 1
ATOM 562 O O . ALA A 1 69 ? 0.173 -4.078 -20.404 1.00 91.19 69 ALA A O 1
ATOM 563 N N . ILE A 1 70 ? 0.440 -6.286 -20.762 1.00 93.25 70 ILE A N 1
ATOM 564 C CA . ILE A 1 70 ? 1.763 -6.416 -20.148 1.00 93.25 70 ILE A CA 1
ATOM 565 C C . ILE A 1 70 ? 2.709 -6.850 -21.261 1.00 93.25 70 ILE A C 1
ATOM 567 O O . ILE A 1 70 ? 2.437 -7.828 -21.954 1.00 93.25 70 ILE A O 1
ATOM 571 N N . VAL A 1 71 ? 3.799 -6.109 -21.441 1.00 93.25 71 VAL A N 1
ATOM 572 C CA . VAL A 1 71 ? 4.796 -6.373 -22.480 1.00 93.25 71 VAL A CA 1
ATOM 573 C C . VAL A 1 71 ? 6.165 -6.469 -21.821 1.00 93.25 71 VAL A C 1
ATOM 575 O O . VAL A 1 71 ? 6.504 -5.646 -20.972 1.00 93.25 71 VAL A O 1
ATOM 578 N N . ALA A 1 72 ? 6.939 -7.476 -22.213 1.00 93.19 72 ALA A N 1
ATOM 579 C CA . ALA A 1 72 ? 8.338 -7.619 -21.840 1.00 93.19 72 ALA A CA 1
ATOM 580 C C . ALA A 1 72 ? 9.208 -7.340 -23.068 1.00 93.19 72 ALA A C 1
ATOM 582 O O . ALA A 1 72 ? 8.908 -7.813 -24.164 1.00 93.19 72 ALA A O 1
ATOM 583 N N . PHE A 1 73 ? 10.276 -6.573 -22.875 1.00 91.19 73 PHE A N 1
ATOM 584 C CA . PHE A 1 73 ? 11.250 -6.259 -23.912 1.00 91.19 73 PHE A CA 1
ATOM 585 C C . PHE A 1 73 ? 12.617 -6.755 -23.462 1.00 91.19 73 PHE A C 1
ATOM 587 O O . PHE A 1 73 ? 13.036 -6.472 -22.340 1.00 91.19 73 PHE A O 1
ATOM 594 N N . GLU A 1 74 ? 13.320 -7.454 -24.345 1.00 91.88 74 GLU A N 1
ATOM 595 C CA . GLU A 1 74 ? 14.753 -7.666 -24.190 1.00 91.88 74 GLU A CA 1
ATOM 596 C C . GLU A 1 74 ? 15.470 -6.390 -24.640 1.00 91.88 74 GLU A C 1
ATOM 598 O O . GLU A 1 74 ? 15.265 -5.900 -25.753 1.00 91.88 74 GLU A O 1
ATOM 603 N N . VAL A 1 75 ? 16.259 -5.801 -23.745 1.00 90.19 75 VAL A N 1
ATOM 604 C CA . VAL A 1 75 ? 16.944 -4.531 -23.984 1.00 90.19 75 VAL A CA 1
ATOM 605 C C . VAL A 1 75 ? 18.386 -4.680 -23.540 1.00 90.19 75 VAL A C 1
ATOM 607 O O . VAL A 1 75 ? 18.653 -5.153 -22.437 1.00 90.19 75 VAL A O 1
ATOM 610 N N . ASP A 1 76 ? 19.311 -4.233 -24.384 1.00 91.56 76 ASP A N 1
ATOM 611 C CA . ASP A 1 76 ? 20.716 -4.120 -24.008 1.00 91.56 76 ASP A CA 1
ATOM 612 C C . ASP A 1 76 ? 20.874 -3.258 -22.741 1.00 91.56 76 ASP A C 1
ATOM 614 O O . ASP A 1 76 ? 20.272 -2.186 -22.612 1.00 91.56 76 ASP A O 1
ATOM 618 N N . MET A 1 77 ? 21.707 -3.714 -21.805 1.00 86.75 77 MET A N 1
ATOM 619 C CA . MET A 1 77 ? 21.867 -3.102 -20.486 1.00 86.75 77 MET A CA 1
ATOM 620 C C . MET A 1 77 ? 22.305 -1.639 -20.570 1.00 86.75 77 MET A C 1
ATOM 622 O O . MET A 1 77 ? 21.821 -0.824 -19.784 1.00 86.75 77 MET A O 1
ATOM 626 N N . GLY A 1 78 ? 23.139 -1.286 -21.555 1.00 92.81 78 GLY A N 1
ATOM 627 C CA . GLY A 1 78 ? 23.569 0.097 -21.791 1.00 92.81 78 GLY A CA 1
ATOM 628 C C . GLY A 1 78 ? 22.450 1.038 -22.256 1.00 92.81 78 GLY A C 1
ATOM 629 O O . GLY A 1 78 ? 22.621 2.254 -22.230 1.00 92.81 78 GLY A O 1
ATOM 630 N N . ARG A 1 79 ? 21.296 0.499 -22.675 1.00 93.88 79 ARG A N 1
ATOM 631 C CA . ARG A 1 79 ? 20.138 1.260 -23.180 1.00 93.88 79 ARG A CA 1
ATOM 632 C C . ARG A 1 79 ? 18.903 1.132 -22.289 1.00 93.88 79 ARG A C 1
ATOM 634 O O . ARG A 1 79 ? 17.877 1.738 -22.591 1.00 93.88 79 ARG A O 1
ATOM 641 N N . CYS A 1 80 ? 18.988 0.354 -21.210 1.00 93.00 80 CYS A N 1
ATOM 642 C CA . CYS A 1 80 ? 17.855 0.044 -20.342 1.00 93.00 80 CYS A CA 1
ATOM 643 C C . CYS A 1 80 ? 17.242 1.308 -19.717 1.00 93.00 80 CYS A C 1
ATOM 645 O O . CYS A 1 80 ? 16.027 1.493 -19.778 1.00 93.00 80 CYS A O 1
ATOM 647 N N . ASP A 1 81 ? 18.078 2.218 -19.215 1.00 93.75 81 ASP A N 1
ATOM 648 C CA . ASP A 1 81 ? 17.609 3.452 -18.573 1.00 93.75 81 ASP A CA 1
ATOM 649 C C . ASP A 1 81 ? 16.932 4.383 -19.596 1.00 93.75 81 ASP A C 1
ATOM 651 O O . ASP A 1 81 ? 15.821 4.856 -19.366 1.00 93.75 81 ASP A O 1
ATOM 655 N N . GLN A 1 82 ? 17.518 4.526 -20.794 1.00 95.69 82 GLN A N 1
ATOM 656 C CA . GLN A 1 82 ? 16.916 5.280 -21.902 1.00 95.69 82 GLN A CA 1
ATOM 657 C C . GLN A 1 82 ? 15.561 4.695 -22.336 1.00 95.69 82 GLN A C 1
ATOM 659 O O . GLN A 1 82 ? 14.634 5.435 -22.675 1.00 95.69 82 GLN A O 1
ATOM 664 N N . ALA A 1 83 ? 15.434 3.366 -22.374 1.00 94.69 83 ALA A N 1
ATOM 665 C CA . ALA A 1 83 ? 14.163 2.716 -22.676 1.00 94.69 83 ALA A CA 1
ATOM 666 C C . ALA A 1 83 ? 13.118 3.011 -21.586 1.00 94.69 83 ALA A C 1
ATOM 668 O O . ALA A 1 83 ? 11.974 3.323 -21.915 1.00 94.69 83 ALA A O 1
ATOM 669 N N . GLY A 1 84 ? 13.521 2.982 -20.311 1.00 94.50 84 GLY A N 1
ATOM 670 C CA . GLY A 1 84 ? 12.678 3.342 -19.170 1.00 94.50 84 GLY A CA 1
ATOM 671 C C . GLY A 1 84 ? 12.154 4.777 -19.240 1.00 94.50 84 GLY A C 1
ATOM 672 O O . GLY A 1 84 ? 10.953 4.991 -19.109 1.00 94.50 84 GLY A O 1
ATOM 673 N N . GLU A 1 85 ? 13.016 5.750 -19.543 1.00 95.38 85 GLU A N 1
ATOM 674 C CA . GLU A 1 85 ? 12.617 7.155 -19.722 1.00 95.38 85 GLU A CA 1
ATOM 675 C C . GLU A 1 85 ? 11.577 7.328 -20.836 1.00 95.38 85 GLU A C 1
ATOM 677 O O . GLU A 1 85 ? 10.587 8.045 -20.673 1.00 95.38 85 GLU A O 1
ATOM 682 N N . ARG A 1 86 ? 11.761 6.632 -21.966 1.00 95.69 86 ARG A N 1
ATOM 683 C CA . ARG A 1 86 ? 10.796 6.660 -23.075 1.00 95.69 86 ARG A CA 1
ATOM 684 C C . ARG A 1 86 ? 9.454 6.059 -22.679 1.00 95.69 86 ARG A C 1
ATOM 686 O O . ARG A 1 86 ? 8.431 6.602 -23.076 1.00 95.69 86 ARG A O 1
ATOM 693 N N . LEU A 1 87 ? 9.452 4.969 -21.909 1.00 95.50 87 LEU A N 1
ATOM 694 C CA . LEU A 1 87 ? 8.228 4.356 -21.388 1.00 95.50 87 LEU A CA 1
ATOM 695 C C . LEU A 1 87 ? 7.527 5.273 -20.380 1.00 95.50 87 LEU A C 1
ATOM 697 O O . LEU A 1 87 ? 6.313 5.423 -20.452 1.00 95.50 87 LEU A O 1
ATOM 701 N N . ALA A 1 88 ? 8.282 5.928 -19.495 1.00 94.06 88 ALA A N 1
ATOM 702 C CA . ALA A 1 88 ? 7.756 6.860 -18.497 1.00 94.06 88 ALA A CA 1
ATOM 703 C C . ALA A 1 88 ? 7.043 8.073 -19.118 1.00 94.06 88 ALA A C 1
ATOM 705 O O . ALA A 1 88 ? 6.129 8.629 -18.515 1.00 94.06 88 ALA A O 1
ATOM 706 N N . ALA A 1 89 ? 7.449 8.482 -20.324 1.00 96.12 89 ALA A N 1
ATOM 707 C CA . ALA A 1 89 ? 6.829 9.585 -21.054 1.00 96.12 89 ALA A CA 1
ATOM 708 C C . ALA A 1 89 ? 5.481 9.219 -21.711 1.00 96.12 89 ALA A C 1
ATOM 710 O O . ALA A 1 89 ? 4.771 10.106 -22.189 1.00 96.12 89 ALA A O 1
ATOM 711 N N . LEU A 1 90 ? 5.116 7.933 -21.771 1.00 94.62 90 LEU A N 1
ATOM 712 C CA . LEU A 1 90 ? 3.869 7.480 -22.385 1.00 94.62 90 LEU A CA 1
ATOM 713 C C . LEU A 1 90 ? 2.728 7.533 -21.366 1.00 94.62 90 LEU A C 1
ATOM 715 O O . LEU A 1 90 ? 2.711 6.774 -20.404 1.00 94.62 90 LEU A O 1
ATOM 719 N N . SER A 1 91 ? 1.718 8.368 -21.619 1.00 90.94 91 SER A N 1
ATOM 720 C CA . SER A 1 91 ? 0.581 8.571 -20.702 1.00 90.94 91 SER A CA 1
ATOM 721 C C . SER A 1 91 ? -0.244 7.312 -20.410 1.00 90.94 91 SER A C 1
ATOM 723 O O . SER A 1 91 ? -0.926 7.244 -19.392 1.00 90.94 91 SER A O 1
ATOM 725 N N . TYR A 1 92 ? -0.192 6.316 -21.294 1.00 89.81 92 TYR A N 1
ATOM 726 C CA . TYR A 1 92 ? -0.876 5.031 -21.141 1.00 89.81 92 TYR A CA 1
ATOM 727 C C . TYR A 1 92 ? -0.016 3.954 -20.459 1.00 89.81 92 TYR A C 1
ATOM 729 O O . TYR A 1 92 ? -0.499 2.846 -20.222 1.00 89.81 92 TYR A O 1
ATOM 737 N N . VAL A 1 93 ? 1.249 4.244 -20.139 1.00 93.06 93 VAL A N 1
ATOM 738 C CA . VAL A 1 93 ? 2.106 3.360 -19.343 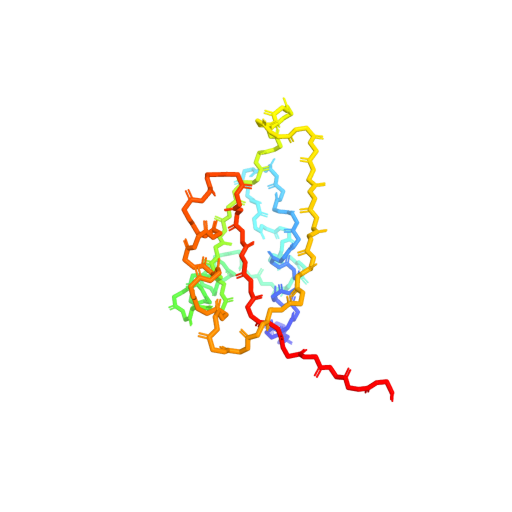1.00 93.06 93 VAL A CA 1
ATOM 739 C C . VAL A 1 93 ? 1.981 3.768 -17.882 1.00 93.06 93 VAL A C 1
ATOM 741 O O . VAL A 1 93 ? 2.471 4.811 -17.466 1.00 93.06 93 VAL A O 1
ATOM 744 N N . SER A 1 94 ? 1.323 2.927 -17.085 1.00 91.50 94 SER A N 1
ATOM 745 C CA . SER A 1 94 ? 1.163 3.187 -15.650 1.00 91.50 94 SER A CA 1
ATOM 746 C C . SER A 1 94 ? 2.386 2.774 -14.829 1.00 91.50 94 SER A C 1
ATOM 748 O O . SER A 1 94 ? 2.682 3.397 -13.815 1.00 91.50 94 SER A O 1
ATOM 750 N N . HIS A 1 95 ? 3.088 1.718 -15.249 1.00 93.88 95 HIS A N 1
ATOM 751 C CA . HIS A 1 95 ? 4.234 1.158 -14.538 1.00 93.88 95 HIS A CA 1
ATOM 752 C C . HIS A 1 95 ? 5.232 0.554 -15.531 1.00 93.88 95 HIS A C 1
ATOM 754 O O . HIS A 1 95 ? 4.836 -0.092 -16.502 1.00 93.88 95 HIS A O 1
ATOM 760 N N . TYR A 1 96 ? 6.524 0.702 -15.250 1.00 93.81 96 TYR A N 1
ATOM 761 C CA . TYR A 1 96 ? 7.602 -0.025 -15.917 1.00 93.81 96 TYR A CA 1
ATOM 762 C C . TYR A 1 96 ? 8.645 -0.434 -14.876 1.00 93.81 96 TYR A C 1
ATOM 764 O O . TYR A 1 96 ? 8.837 0.250 -13.871 1.00 93.81 96 TYR A O 1
ATOM 772 N N . TYR A 1 97 ? 9.310 -1.564 -15.104 1.00 93.25 97 TYR A N 1
ATOM 773 C CA . TYR A 1 97 ? 10.308 -2.096 -14.181 1.00 93.25 97 TYR A CA 1
ATOM 774 C C . TYR A 1 97 ? 11.473 -2.686 -14.963 1.00 93.25 97 TYR A C 1
ATOM 776 O O . TYR A 1 97 ? 11.269 -3.484 -15.877 1.00 93.25 97 TYR A O 1
ATOM 784 N N . LYS A 1 98 ? 12.696 -2.362 -14.546 1.00 91.69 98 LYS A N 1
ATOM 785 C CA . LYS A 1 98 ? 13.879 -3.138 -14.916 1.00 91.69 98 LYS A CA 1
ATOM 786 C C . LYS A 1 98 ? 13.853 -4.446 -14.128 1.00 91.69 98 LYS A C 1
ATOM 788 O O . LYS A 1 98 ? 13.818 -4.431 -12.899 1.00 91.69 98 LYS A O 1
ATOM 793 N N . ARG A 1 99 ? 13.831 -5.575 -14.832 1.00 90.06 99 ARG A N 1
ATOM 794 C CA . ARG A 1 99 ? 13.798 -6.923 -14.248 1.00 90.06 99 ARG A CA 1
ATOM 795 C C . ARG A 1 99 ? 15.055 -7.676 -14.667 1.00 90.06 99 ARG A C 1
ATOM 797 O O . ARG A 1 99 ? 15.412 -7.650 -15.839 1.00 90.06 99 ARG A O 1
ATOM 804 N N . SER A 1 100 ? 15.705 -8.345 -13.718 1.00 85.69 100 SER A N 1
ATOM 805 C CA . SER A 1 100 ? 16.776 -9.294 -14.028 1.00 85.69 100 SER A CA 1
ATOM 806 C C . SER A 1 100 ? 16.188 -10.531 -14.703 1.00 85.69 100 SER A C 1
ATOM 808 O O . SER A 1 100 ? 15.143 -11.027 -14.278 1.00 85.69 100 SER A O 1
ATOM 810 N N . THR A 1 101 ? 16.864 -11.034 -15.731 1.00 82.38 101 THR A N 1
ATOM 811 C CA . THR A 1 101 ? 16.564 -12.330 -16.343 1.00 82.38 101 THR A CA 1
ATOM 812 C C . THR A 1 101 ? 17.326 -13.425 -15.604 1.00 82.38 101 THR A C 1
ATOM 814 O O . THR A 1 101 ? 18.499 -13.246 -15.275 1.00 82.38 101 THR A O 1
ATOM 817 N N . TYR A 1 102 ? 16.674 -14.555 -15.352 1.00 77.31 102 TYR A N 1
ATOM 818 C CA . TYR A 1 102 ? 17.323 -15.766 -14.851 1.00 77.31 102 TYR A CA 1
ATOM 819 C C . TYR A 1 102 ? 17.566 -16.701 -16.042 1.00 77.31 102 TYR A C 1
ATOM 821 O O . TYR A 1 102 ? 16.751 -16.718 -16.963 1.00 77.31 102 TYR A O 1
ATOM 829 N N . GLN A 1 103 ? 18.693 -17.417 -16.061 1.00 72.50 103 GLN A N 1
ATOM 830 C CA . GLN A 1 103 ? 18.853 -18.549 -16.980 1.00 72.50 103 GLN A CA 1
ATOM 831 C C . GLN A 1 103 ? 17.974 -19.698 -16.482 1.00 72.50 103 GLN A C 1
ATOM 833 O O . GLN A 1 103 ? 17.908 -19.912 -15.269 1.00 72.50 103 GLN A O 1
ATOM 838 N N . ASP A 1 104 ? 17.299 -20.367 -17.417 1.00 65.19 104 ASP A N 1
ATOM 839 C CA . ASP A 1 104 ? 16.513 -21.578 -17.154 1.00 65.19 104 ASP A CA 1
ATOM 840 C C . ASP A 1 104 ? 17.376 -22.714 -16.579 1.00 65.19 104 ASP A C 1
ATOM 842 O O . ASP A 1 104 ? 18.547 -22.858 -17.011 1.00 65.19 104 ASP A O 1
#

pLDDT: mean 86.82, std 11.53, range [44.59, 96.12]

Radius of gyration: 21.56 Å; Cα contacts (8 Å, |Δi|>4): 43; chains: 1; bounding box: 47×31×52 Å

Mean predicted aligned error: 8.4 Å

Nearest PDB structures (foldseek):
  4czd-assembly2_D  TM=7.422E-01  e=2.280E-04  Desulfovibrio desulfuricans
  4un1-assembly2_C  TM=5.120E-01  e=2.790E-02  Desulfovibrio desulfuricans
  7fby-assembly1_A  TM=5.894E-01  e=5.771E-01  Pyrococcus horikoshii OT3
  2dbb-assembly1_B  TM=4.736E-01  e=1.191E+00  Pyrococcus horikoshii OT3